Protein AF-A0A653DLM0-F1 (afdb_monomer_lite)

pLDDT: mean 88.15, std 6.92, range [52.09, 97.31]

Structure (mmCIF, N/CA/C/O backbone):
data_AF-A0A653DLM0-F1
#
_entry.id   AF-A0A653DLM0-F1
#
loop_
_atom_site.group_PDB
_atom_site.id
_atom_site.type_symbol
_atom_site.label_atom_id
_atom_site.label_alt_id
_atom_site.label_comp_id
_atom_site.label_asym_id
_atom_site.label_entity_id
_atom_site.label_seq_id
_atom_site.pdbx_PDB_ins_code
_atom_site.Cartn_x
_atom_site.Cartn_y
_atom_site.Cartn_z
_atom_site.occupancy
_atom_site.B_iso_or_equiv
_atom_site.auth_seq_id
_atom_site.auth_comp_id
_atom_site.auth_asym_id
_atom_site.auth_atom_id
_atom_site.pdbx_PDB_model_num
ATOM 1 N N . MET A 1 1 ? 21.481 -4.171 -3.998 1.00 52.09 1 MET A N 1
ATOM 2 C CA . MET A 1 1 ? 21.901 -3.812 -5.371 1.00 52.09 1 MET A CA 1
ATOM 3 C C . MET A 1 1 ? 21.647 -2.318 -5.536 1.00 52.09 1 MET A C 1
ATOM 5 O O . MET A 1 1 ? 20.533 -1.912 -5.249 1.00 52.09 1 MET A O 1
ATOM 9 N N . LYS A 1 2 ? 22.647 -1.482 -5.859 1.00 65.88 2 LYS A N 1
ATOM 10 C CA . LYS A 1 2 ? 22.431 -0.032 -6.049 1.00 65.88 2 LYS A CA 1
ATOM 11 C C . LYS A 1 2 ? 22.203 0.244 -7.536 1.00 65.88 2 LYS A C 1
ATOM 13 O O . LYS A 1 2 ? 23.123 0.070 -8.333 1.00 65.88 2 LYS A O 1
ATOM 18 N N . MET A 1 3 ? 20.981 0.620 -7.891 1.00 78.31 3 MET A N 1
ATOM 19 C CA . MET A 1 3 ? 20.552 0.890 -9.262 1.00 78.31 3 MET A CA 1
ATOM 20 C C . MET A 1 3 ? 20.427 2.402 -9.442 1.00 78.31 3 MET A C 1
ATOM 22 O O . MET A 1 3 ? 19.689 3.036 -8.698 1.00 78.31 3 MET A O 1
ATOM 26 N N . ASN A 1 4 ? 21.188 3.001 -10.355 1.00 80.75 4 ASN A N 1
ATOM 27 C CA . ASN A 1 4 ? 21.127 4.440 -10.617 1.00 80.75 4 ASN A CA 1
ATOM 28 C C . ASN A 1 4 ? 21.624 4.769 -12.033 1.00 80.75 4 ASN A C 1
ATOM 30 O O . ASN A 1 4 ? 22.002 3.883 -12.799 1.00 80.75 4 ASN A O 1
ATOM 34 N N . ARG A 1 5 ? 21.647 6.062 -12.383 1.00 79.12 5 ARG A N 1
ATOM 35 C CA . ARG A 1 5 ? 22.106 6.535 -13.701 1.00 79.12 5 ARG A CA 1
ATOM 36 C C . ARG A 1 5 ? 23.559 6.160 -14.023 1.00 79.12 5 ARG A C 1
ATOM 38 O O . ARG A 1 5 ? 23.897 6.076 -15.196 1.00 79.12 5 ARG A O 1
ATOM 45 N N . SER A 1 6 ? 24.394 5.926 -13.011 1.00 84.69 6 SER A N 1
ATOM 46 C CA . SER A 1 6 ?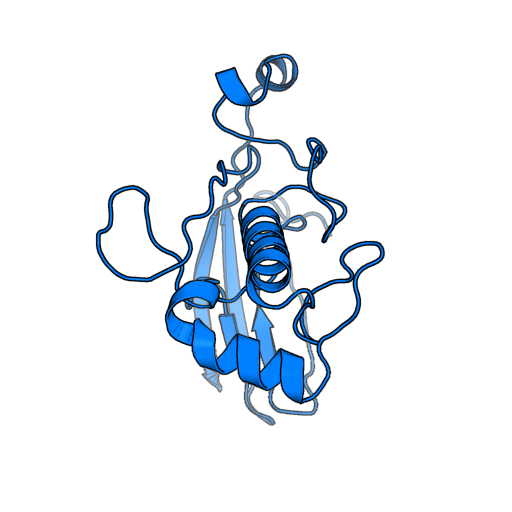 25.804 5.559 -13.176 1.00 84.69 6 SER A CA 1
ATOM 47 C C . SER A 1 6 ? 26.014 4.048 -13.294 1.00 84.69 6 SER A C 1
ATOM 49 O O . SER A 1 6 ? 26.882 3.615 -14.043 1.00 84.69 6 SER A O 1
ATOM 51 N N . THR A 1 7 ? 25.247 3.237 -12.559 1.00 86.56 7 THR A N 1
ATOM 52 C CA . THR A 1 7 ? 25.379 1.768 -12.553 1.00 86.56 7 THR A CA 1
ATOM 53 C C . THR A 1 7 ? 24.486 1.070 -13.579 1.00 86.56 7 THR A C 1
ATOM 55 O O . THR A 1 7 ? 24.723 -0.095 -13.894 1.00 86.56 7 THR A O 1
ATOM 58 N N . GLY A 1 8 ? 23.496 1.776 -14.131 1.00 84.12 8 GLY A N 1
ATOM 59 C CA . GLY A 1 8 ? 22.540 1.235 -15.092 1.00 84.12 8 GLY A CA 1
ATOM 60 C C . GLY A 1 8 ? 21.417 0.415 -14.439 1.00 84.12 8 GLY A C 1
ATOM 61 O O . GLY A 1 8 ? 21.306 0.361 -13.209 1.00 84.12 8 GLY A O 1
ATOM 62 N N . PRO A 1 9 ? 20.543 -0.205 -15.255 1.00 84.81 9 PRO A N 1
ATOM 63 C CA . PRO A 1 9 ? 19.430 -0.998 -14.756 1.00 84.81 9 PRO A CA 1
ATOM 64 C C . PRO A 1 9 ? 19.925 -2.295 -14.108 1.00 84.81 9 PRO A C 1
ATOM 66 O O . PRO A 1 9 ? 20.735 -3.044 -14.657 1.00 84.81 9 PRO A O 1
ATOM 69 N N . GLY A 1 10 ? 19.392 -2.568 -12.928 1.00 86.81 10 GLY A N 1
ATOM 70 C CA . GLY A 1 10 ? 19.515 -3.829 -12.225 1.00 86.81 10 GLY A CA 1
ATOM 71 C C . GLY A 1 10 ? 18.647 -4.890 -12.885 1.00 86.81 10 GLY A C 1
ATOM 72 O O . GLY A 1 10 ? 17.746 -4.592 -13.667 1.00 86.81 10 GLY A O 1
ATOM 73 N N . LYS A 1 11 ? 18.947 -6.151 -12.587 1.00 88.75 11 LYS A N 1
ATOM 74 C CA . LYS A 1 11 ? 18.238 -7.304 -13.139 1.00 88.75 11 LYS A CA 1
ATOM 75 C C . LYS A 1 11 ? 17.836 -8.219 -11.997 1.00 88.75 11 LYS A C 1
ATOM 77 O O . LYS A 1 11 ? 18.678 -8.572 -11.172 1.00 88.75 11 LYS A O 1
ATOM 82 N N . LEU A 1 12 ? 16.567 -8.604 -11.983 1.00 88.12 12 LEU A N 1
ATOM 83 C CA . LEU A 1 12 ? 16.004 -9.593 -11.076 1.00 88.12 12 LEU A CA 1
ATOM 84 C C . LEU A 1 12 ? 15.411 -10.718 -11.924 1.00 88.12 12 LEU A C 1
ATOM 86 O O . LEU A 1 12 ? 14.677 -10.450 -12.870 1.00 88.12 12 LEU A O 1
ATOM 90 N N . TRP A 1 13 ? 15.743 -11.962 -11.587 1.00 89.62 13 TRP A N 1
ATOM 91 C CA . TRP A 1 13 ? 15.217 -13.148 -12.256 1.00 89.62 13 TRP A CA 1
ATOM 92 C C . TRP A 1 13 ? 14.348 -13.914 -11.270 1.00 89.62 13 TRP A C 1
ATOM 94 O O . TRP A 1 13 ? 14.818 -14.291 -10.197 1.00 89.62 13 TRP A O 1
ATOM 104 N N . ILE A 1 14 ? 13.091 -14.140 -11.638 1.00 88.88 14 ILE A N 1
ATOM 105 C CA . ILE A 1 14 ? 12.129 -14.903 -10.845 1.00 88.88 14 ILE A CA 1
ATOM 106 C C . ILE A 1 14 ? 11.686 -16.083 -11.699 1.00 88.88 14 ILE A C 1
ATOM 108 O O . ILE A 1 14 ? 11.315 -15.908 -12.857 1.00 88.88 14 ILE A O 1
ATOM 112 N N . LYS A 1 15 ? 11.740 -17.289 -11.132 1.00 89.94 15 LYS A N 1
ATOM 113 C CA . LYS A 1 15 ? 11.187 -18.491 -11.753 1.00 89.94 15 LYS A CA 1
ATOM 114 C C . LYS A 1 15 ? 9.908 -18.868 -11.016 1.00 89.94 15 LYS A C 1
ATOM 116 O O . LYS A 1 15 ? 9.971 -19.230 -9.844 1.00 89.94 15 LYS A O 1
ATOM 121 N N . ALA A 1 16 ? 8.778 -18.772 -11.705 1.00 87.69 16 ALA A N 1
ATOM 122 C CA . ALA A 1 16 ? 7.494 -19.248 -11.211 1.00 87.69 16 ALA A CA 1
ATOM 123 C C . ALA A 1 16 ? 7.321 -20.746 -11.521 1.00 87.69 16 ALA A C 1
ATOM 125 O O . ALA A 1 16 ? 7.840 -21.241 -12.524 1.00 87.69 16 ALA A O 1
ATOM 126 N N . PHE A 1 17 ? 6.614 -21.463 -10.647 1.00 90.31 17 PHE A N 1
ATOM 127 C CA . PHE A 1 17 ? 6.279 -22.888 -10.809 1.00 90.31 17 PHE A CA 1
ATOM 128 C C . PHE A 1 17 ? 4.771 -23.126 -10.981 1.00 90.31 17 PHE A C 1
ATOM 130 O O . PHE A 1 17 ? 4.342 -24.264 -11.144 1.00 90.31 17 PHE A O 1
ATOM 137 N N . GLU A 1 18 ? 3.993 -22.050 -10.972 1.00 93.81 18 GLU A N 1
ATOM 138 C CA . GLU A 1 18 ? 2.548 -21.988 -11.162 1.00 93.81 18 GLU A CA 1
ATOM 139 C C . GLU A 1 18 ? 2.193 -20.617 -11.753 1.00 93.81 18 GLU A C 1
ATOM 141 O O . GLU A 1 18 ? 3.087 -19.786 -11.961 1.00 93.81 18 GLU A O 1
ATOM 146 N N . ASP A 1 19 ? 0.911 -20.381 -12.016 1.00 93.44 19 ASP A N 1
ATOM 147 C CA . ASP A 1 19 ? 0.425 -19.060 -12.409 1.00 93.44 19 ASP A CA 1
ATOM 148 C C . ASP A 1 19 ? 0.634 -18.079 -11.249 1.00 93.44 19 ASP A C 1
ATOM 150 O O . ASP A 1 19 ? 0.188 -18.318 -10.125 1.00 93.44 19 ASP A O 1
ATOM 154 N N . VAL A 1 20 ? 1.314 -16.961 -11.506 1.00 91.81 20 VAL A N 1
ATOM 155 C CA . VAL A 1 20 ? 1.621 -15.963 -10.476 1.00 91.81 20 VAL A CA 1
ATOM 156 C C . VAL A 1 20 ? 1.146 -14.580 -10.880 1.00 91.81 20 VAL A C 1
ATOM 158 O O . VAL A 1 20 ? 1.274 -14.160 -12.029 1.00 91.81 20 VAL A O 1
ATOM 161 N N . ARG A 1 21 ? 0.660 -13.831 -9.891 1.00 90.56 21 ARG A N 1
ATOM 162 C CA . ARG A 1 21 ? 0.432 -12.392 -10.008 1.00 90.56 21 ARG A CA 1
ATOM 163 C C . ARG A 1 21 ? 1.596 -11.649 -9.370 1.00 90.56 21 ARG A C 1
ATOM 165 O O . ARG A 1 21 ? 1.763 -11.671 -8.151 1.00 90.56 21 ARG A O 1
ATOM 172 N N . LEU A 1 22 ? 2.399 -10.997 -10.198 1.00 89.44 22 LEU A N 1
ATOM 173 C CA . LEU A 1 22 ? 3.483 -10.128 -9.765 1.00 89.44 22 LEU A CA 1
ATOM 174 C C . LEU A 1 22 ? 2.926 -8.735 -9.465 1.00 89.44 22 LEU A C 1
ATOM 176 O O . LEU A 1 22 ? 2.196 -8.182 -10.281 1.00 89.44 22 LEU A O 1
ATOM 180 N N . PHE A 1 23 ? 3.322 -8.157 -8.335 1.00 91.50 23 PHE A N 1
ATOM 181 C CA . PHE A 1 23 ? 3.104 -6.749 -8.008 1.00 91.50 23 PHE A CA 1
ATOM 182 C C . PHE A 1 23 ? 4.454 -6.062 -7.829 1.00 91.50 23 PHE A C 1
ATOM 184 O O . PHE A 1 23 ? 5.399 -6.676 -7.328 1.00 91.50 23 PHE A O 1
ATOM 191 N N . PHE A 1 24 ? 4.546 -4.792 -8.208 1.00 89.81 24 PHE A N 1
ATOM 192 C CA . PHE A 1 24 ? 5.715 -3.964 -7.933 1.00 89.81 24 PHE A CA 1
ATOM 193 C C . PHE A 1 24 ? 5.281 -2.602 -7.400 1.00 89.81 24 PHE A C 1
ATOM 195 O O . PHE A 1 24 ? 4.374 -1.976 -7.933 1.00 89.81 24 PHE A O 1
ATOM 202 N N . HIS A 1 25 ? 5.917 -2.174 -6.316 1.00 90.81 25 HIS A N 1
ATOM 203 C CA . HIS A 1 25 ? 5.532 -0.997 -5.540 1.00 90.81 25 HIS A CA 1
ATOM 204 C C . HIS A 1 25 ? 6.720 -0.517 -4.687 1.00 90.81 25 HIS A C 1
ATOM 206 O O . HIS A 1 25 ? 7.783 -1.154 -4.681 1.00 90.81 25 HIS A O 1
ATOM 212 N N . ALA A 1 26 ? 6.546 0.595 -3.965 1.00 89.88 26 ALA A N 1
ATOM 213 C CA . ALA A 1 26 ? 7.545 1.112 -3.030 1.00 89.88 26 ALA A CA 1
ATOM 214 C C . ALA A 1 26 ? 7.795 0.144 -1.854 1.00 89.88 26 ALA A C 1
ATOM 216 O O . ALA A 1 26 ? 6.904 -0.633 -1.506 1.00 89.88 26 ALA A O 1
ATOM 217 N N . PRO A 1 27 ? 8.979 0.160 -1.215 1.00 90.62 27 PRO A N 1
ATOM 218 C CA . PRO A 1 27 ? 9.292 -0.731 -0.088 1.00 90.62 27 PRO A CA 1
ATOM 219 C C . PRO A 1 27 ? 8.305 -0.675 1.092 1.00 90.62 27 PRO A C 1
ATOM 221 O O . PRO A 1 27 ? 8.123 -1.667 1.794 1.00 90.62 27 PRO A O 1
ATOM 224 N N . GLU A 1 28 ? 7.706 0.486 1.328 1.00 92.19 28 GLU A N 1
ATOM 225 C CA . GLU A 1 28 ? 6.717 0.777 2.367 1.00 92.19 28 GLU A CA 1
ATOM 226 C C . GLU A 1 28 ? 5.268 0.516 1.930 1.00 92.19 28 GLU A C 1
ATOM 228 O O . GLU A 1 28 ? 4.362 0.504 2.768 1.00 92.19 28 GLU A O 1
ATOM 233 N N . ASP A 1 29 ? 5.037 0.320 0.633 1.00 92.62 29 ASP A N 1
ATOM 234 C CA . ASP A 1 29 ? 3.725 -0.005 0.092 1.00 92.62 29 ASP A CA 1
ATOM 235 C C . ASP A 1 29 ? 3.392 -1.488 0.242 1.00 92.62 29 ASP A C 1
ATOM 237 O O . ASP A 1 29 ? 4.258 -2.348 0.423 1.00 92.62 29 ASP A O 1
ATOM 241 N N . VAL A 1 30 ? 2.100 -1.784 0.135 1.00 92.56 30 VAL A N 1
ATOM 242 C CA . VAL A 1 30 ? 1.571 -3.145 0.095 1.00 92.56 30 VAL A CA 1
ATOM 243 C C . VAL A 1 30 ? 0.573 -3.293 -1.053 1.00 92.56 30 VAL A C 1
ATOM 245 O O . VAL A 1 30 ? -0.160 -2.347 -1.352 1.00 92.56 30 VAL A O 1
ATOM 248 N N . PRO A 1 31 ? 0.477 -4.474 -1.686 1.00 91.62 31 PRO A N 1
ATOM 249 C CA . PRO A 1 31 ? -0.618 -4.764 -2.600 1.00 91.62 31 PRO A CA 1
ATOM 250 C C . PRO A 1 31 ? -1.956 -4.668 -1.863 1.00 91.62 31 PRO A C 1
ATOM 252 O O . PRO A 1 31 ? -2.123 -5.219 -0.773 1.00 91.62 31 PRO A O 1
ATOM 255 N N . PHE A 1 32 ? -2.919 -3.978 -2.462 1.00 89.44 32 PHE A N 1
ATOM 256 C CA . PHE A 1 32 ? -4.233 -3.734 -1.880 1.00 89.44 32 PHE A CA 1
ATOM 257 C C . PHE A 1 32 ? -5.312 -3.749 -2.970 1.00 89.44 32 PHE A C 1
ATOM 259 O O . PHE A 1 32 ? -5.022 -3.842 -4.163 1.00 89.44 32 PHE A O 1
ATOM 266 N N . ILE A 1 33 ? -6.585 -3.692 -2.570 1.00 81.12 33 ILE A N 1
ATOM 267 C CA . ILE A 1 33 ? -7.729 -3.872 -3.482 1.00 81.12 33 ILE A CA 1
ATOM 268 C C . ILE A 1 33 ? -7.778 -2.843 -4.628 1.00 81.12 33 ILE A C 1
ATOM 270 O O . ILE A 1 33 ? -8.283 -3.160 -5.705 1.00 81.12 33 ILE A O 1
ATOM 274 N N . ASN A 1 34 ? -7.167 -1.670 -4.443 1.00 83.12 34 ASN A N 1
ATOM 275 C CA . ASN A 1 34 ? -7.095 -0.605 -5.445 1.00 83.12 34 ASN A CA 1
ATOM 276 C C . ASN A 1 34 ? -5.684 -0.418 -6.028 1.00 83.12 34 ASN A C 1
ATOM 278 O O . ASN A 1 34 ? -5.387 0.658 -6.543 1.00 83.12 34 ASN A O 1
ATOM 282 N N . THR A 1 35 ? -4.806 -1.426 -5.957 1.00 86.50 35 THR A N 1
ATOM 283 C CA . THR A 1 35 ? -3.507 -1.354 -6.643 1.00 86.50 35 THR A CA 1
ATOM 284 C C . THR A 1 35 ? -3.703 -1.105 -8.138 1.00 86.50 35 THR A C 1
ATOM 286 O O . THR A 1 35 ? -4.533 -1.759 -8.780 1.00 86.50 35 THR A O 1
ATOM 289 N N . ASP A 1 36 ? -2.912 -0.175 -8.674 1.00 85.50 36 ASP A N 1
ATOM 290 C CA . ASP A 1 36 ? -2.921 0.199 -10.084 1.00 85.50 36 ASP A CA 1
ATOM 291 C C . ASP A 1 36 ? -2.729 -1.048 -10.976 1.00 85.50 36 ASP A C 1
ATOM 293 O O . ASP A 1 36 ? -1.789 -1.822 -10.754 1.00 85.50 36 ASP A O 1
ATOM 297 N N . PRO A 1 37 ? -3.610 -1.294 -11.965 1.00 85.31 37 PRO A N 1
ATOM 298 C CA . PRO A 1 37 ? -3.434 -2.368 -12.935 1.00 85.31 37 PRO A CA 1
ATOM 299 C C . PRO A 1 37 ? -2.083 -2.348 -13.656 1.00 85.31 37 PRO A C 1
ATOM 301 O O . PRO A 1 37 ? -1.587 -3.420 -13.997 1.00 85.31 37 PRO A O 1
ATOM 304 N N . ASP A 1 38 ? -1.477 -1.176 -13.843 1.00 85.44 38 ASP A N 1
ATOM 305 C CA . ASP A 1 38 ? -0.169 -1.046 -14.483 1.00 85.44 38 ASP A CA 1
ATOM 306 C C . ASP A 1 38 ? 0.967 -1.510 -13.562 1.00 85.44 38 ASP A C 1
ATOM 308 O O . ASP A 1 38 ? 2.037 -1.869 -14.046 1.00 85.44 38 ASP A O 1
ATOM 312 N N . GLN A 1 39 ? 0.728 -1.578 -12.247 1.00 87.19 39 GLN A N 1
ATOM 313 C CA . GLN A 1 39 ? 1.667 -2.062 -11.227 1.00 87.19 39 GLN A CA 1
ATOM 314 C C . GLN A 1 39 ? 1.536 -3.562 -10.920 1.00 87.19 39 GLN A C 1
ATOM 316 O O . GLN A 1 39 ? 2.080 -4.064 -9.927 1.00 87.19 39 GLN A O 1
ATOM 321 N N . ARG A 1 40 ? 0.821 -4.306 -11.771 1.00 88.88 40 ARG A N 1
ATOM 322 C CA . ARG A 1 40 ? 0.675 -5.761 -11.658 1.00 88.88 40 ARG A CA 1
ATOM 323 C C . ARG A 1 40 ? 0.829 -6.468 -13.001 1.00 88.88 40 ARG A C 1
ATOM 325 O O . ARG A 1 40 ? 0.476 -5.934 -14.046 1.00 88.88 40 ARG A O 1
ATOM 332 N N . ALA A 1 41 ? 1.309 -7.705 -12.968 1.00 87.06 41 ALA A N 1
ATOM 333 C CA . ALA A 1 41 ? 1.387 -8.577 -14.135 1.00 87.06 41 ALA A CA 1
ATOM 334 C C . ALA A 1 41 ? 0.956 -10.003 -13.775 1.00 87.06 41 ALA A C 1
ATOM 336 O O . ALA A 1 41 ? 1.452 -10.572 -12.805 1.00 87.06 41 ALA A O 1
ATOM 337 N N . ASP A 1 42 ? 0.064 -10.580 -14.580 1.00 88.69 42 ASP A N 1
ATOM 338 C CA . ASP A 1 42 ? -0.346 -11.982 -14.470 1.00 88.69 42 ASP A CA 1
ATOM 339 C C . ASP A 1 42 ? 0.519 -12.832 -15.415 1.00 88.69 42 ASP A C 1
ATOM 341 O O . ASP A 1 42 ? 0.494 -12.650 -16.636 1.00 88.69 42 ASP A O 1
ATOM 345 N N . ILE A 1 43 ? 1.315 -13.735 -14.843 1.00 88.56 43 ILE A N 1
ATOM 346 C CA . ILE A 1 43 ? 2.276 -14.590 -15.546 1.00 88.56 43 ILE A CA 1
ATOM 347 C C . ILE A 1 43 ? 1.757 -16.024 -15.477 1.00 88.56 43 ILE A C 1
ATOM 349 O O . ILE A 1 43 ? 1.619 -16.569 -14.381 1.00 88.56 43 ILE A O 1
ATOM 353 N N . MET A 1 44 ? 1.476 -16.628 -16.634 1.00 89.81 44 MET A N 1
ATOM 354 C CA . MET A 1 44 ? 1.010 -18.014 -16.694 1.00 89.81 44 MET A CA 1
ATOM 355 C C . MET A 1 44 ? 2.193 -18.978 -16.651 1.00 89.81 44 MET A C 1
ATOM 357 O O . MET A 1 44 ? 3.312 -18.652 -17.062 1.00 89.81 44 MET A O 1
ATOM 361 N N . LEU A 1 45 ? 1.945 -20.191 -16.174 1.00 88.88 45 LEU A N 1
ATOM 362 C CA . LEU A 1 45 ? 2.942 -21.245 -16.141 1.00 88.88 45 LEU A CA 1
ATOM 363 C C . LEU A 1 45 ? 3.471 -21.546 -17.551 1.00 88.88 45 LEU A C 1
ATOM 365 O O . LEU A 1 45 ? 2.720 -21.890 -18.460 1.00 88.88 45 LEU A O 1
ATOM 369 N N . GLY A 1 46 ? 4.794 -21.486 -17.699 1.00 85.56 46 GLY A N 1
ATOM 370 C CA . GLY A 1 46 ? 5.483 -21.758 -18.962 1.00 85.56 46 GLY A CA 1
ATOM 371 C C . GLY A 1 46 ? 5.741 -20.519 -19.820 1.00 85.56 46 GLY A C 1
ATOM 372 O O . GLY A 1 46 ? 6.560 -20.614 -20.733 1.00 85.56 46 GLY A O 1
ATOM 373 N N . ASP A 1 47 ? 5.135 -19.373 -19.494 1.00 87.56 47 ASP A N 1
ATOM 374 C CA . ASP A 1 47 ? 5.425 -18.104 -20.161 1.00 87.56 47 ASP A CA 1
ATOM 375 C C . ASP A 1 47 ? 6.820 -17.590 -19.770 1.00 87.56 47 ASP A C 1
ATOM 377 O O . ASP A 1 47 ? 7.251 -17.672 -18.612 1.00 87.56 47 ASP A O 1
ATOM 381 N N . PHE A 1 48 ? 7.505 -16.965 -20.727 1.00 85.56 48 PHE A N 1
ATOM 382 C CA . PHE A 1 48 ? 8.656 -16.116 -20.446 1.00 85.56 48 PHE A CA 1
ATOM 383 C C . PHE A 1 48 ? 8.221 -14.654 -20.433 1.00 85.56 48 PHE A C 1
ATOM 385 O O . PHE A 1 48 ? 7.727 -14.114 -21.423 1.00 85.56 48 PHE A O 1
ATOM 392 N N . PHE A 1 49 ? 8.450 -13.988 -19.301 1.00 87.56 49 PHE A N 1
ATOM 393 C CA . PHE A 1 49 ? 8.067 -12.596 -19.105 1.00 87.56 49 PHE A CA 1
ATOM 394 C C . PHE A 1 49 ? 9.288 -11.727 -18.810 1.00 87.56 49 PHE A C 1
ATOM 396 O O . PHE A 1 49 ? 10.093 -12.043 -17.932 1.00 87.56 49 PHE A O 1
ATOM 403 N N . ASN A 1 50 ? 9.431 -10.619 -19.534 1.00 90.19 50 ASN A N 1
ATOM 404 C CA . ASN A 1 50 ? 10.474 -9.628 -19.288 1.00 90.19 50 ASN A CA 1
ATOM 405 C C . ASN A 1 50 ? 9.850 -8.235 -19.191 1.00 90.19 50 ASN A C 1
ATOM 407 O O . ASN A 1 50 ? 9.249 -7.753 -20.152 1.00 90.19 50 ASN A O 1
ATOM 411 N N . ILE A 1 51 ? 10.017 -7.600 -18.031 1.00 89.56 51 ILE A N 1
ATOM 412 C CA . ILE A 1 51 ? 9.508 -6.264 -17.732 1.00 89.56 51 ILE A CA 1
ATOM 413 C C . ILE A 1 51 ? 10.670 -5.317 -17.432 1.00 89.56 51 ILE A C 1
ATOM 415 O O . ILE A 1 51 ? 11.539 -5.611 -16.611 1.00 89.56 51 ILE A O 1
ATOM 419 N N . SER A 1 52 ? 10.685 -4.163 -18.099 1.00 90.56 52 SER A N 1
ATOM 420 C CA . SER A 1 52 ? 11.606 -3.069 -17.786 1.00 90.56 52 SER A CA 1
ATOM 421 C C . SER A 1 52 ? 10.850 -1.947 -17.096 1.00 90.56 52 SER A C 1
ATOM 423 O O . SER A 1 52 ? 9.918 -1.383 -17.668 1.00 90.56 52 SER A O 1
ATOM 425 N N . ILE A 1 53 ? 11.273 -1.607 -15.881 1.00 89.62 53 ILE A N 1
ATOM 426 C CA . ILE A 1 53 ? 10.618 -0.604 -15.038 1.00 89.62 53 ILE A CA 1
ATOM 427 C C . ILE A 1 53 ? 11.567 0.578 -14.841 1.00 89.62 53 ILE A C 1
ATOM 429 O O . ILE A 1 53 ? 12.735 0.404 -14.484 1.00 89.62 53 ILE A O 1
ATOM 433 N N . LYS A 1 54 ? 11.061 1.791 -15.059 1.00 88.94 54 LYS A N 1
ATOM 434 C CA . LYS A 1 54 ? 11.732 3.043 -14.713 1.00 88.94 54 LYS A CA 1
ATOM 435 C C . LYS A 1 54 ? 11.139 3.567 -13.411 1.00 88.94 54 LYS A C 1
ATOM 437 O O . LYS A 1 54 ? 9.949 3.852 -13.358 1.00 88.94 54 LYS A O 1
ATOM 442 N N . VAL A 1 55 ? 11.993 3.727 -12.405 1.00 89.25 55 VAL A N 1
ATOM 443 C CA . VAL A 1 55 ? 11.626 4.298 -11.105 1.00 89.25 55 VAL A CA 1
ATOM 444 C C . VAL A 1 55 ? 12.112 5.742 -11.042 1.00 89.25 55 VAL A C 1
ATOM 446 O O . VAL A 1 55 ? 13.276 6.014 -11.353 1.00 89.25 55 VAL A O 1
ATOM 449 N N . ILE A 1 56 ? 11.227 6.666 -10.679 1.00 87.62 56 ILE A N 1
ATOM 450 C CA . ILE A 1 56 ? 11.552 8.075 -10.443 1.00 87.62 56 ILE A CA 1
ATOM 451 C C . ILE A 1 56 ? 11.344 8.345 -8.957 1.00 87.62 56 ILE A C 1
ATOM 453 O O . ILE A 1 56 ? 10.215 8.396 -8.489 1.00 87.62 56 ILE A O 1
ATOM 457 N N . GLU A 1 57 ? 12.437 8.492 -8.213 1.00 84.44 57 GLU A N 1
ATOM 458 C CA . GLU A 1 57 ? 12.383 8.827 -6.790 1.00 84.44 57 GLU A CA 1
ATOM 459 C C . GLU A 1 57 ? 12.249 10.342 -6.613 1.00 84.44 57 GLU A C 1
ATOM 461 O O . GLU A 1 57 ? 13.047 11.114 -7.155 1.00 84.44 57 GLU A O 1
ATOM 466 N N . ILE A 1 58 ? 11.254 10.761 -5.834 1.00 77.06 58 ILE A N 1
ATOM 467 C CA . ILE A 1 58 ? 11.079 12.148 -5.412 1.00 77.06 58 ILE A CA 1
ATOM 468 C C . ILE A 1 58 ? 11.684 12.276 -4.015 1.00 77.06 58 ILE A C 1
ATOM 470 O O . ILE A 1 58 ? 11.229 11.637 -3.067 1.00 77.06 58 ILE A O 1
ATOM 474 N N . SER A 1 59 ? 12.732 13.091 -3.888 1.00 72.94 59 SER A N 1
ATOM 475 C CA . SER A 1 59 ? 13.332 13.419 -2.595 1.00 72.94 59 SER A CA 1
ATOM 476 C C . SER A 1 59 ? 12.932 14.827 -2.198 1.00 72.94 59 SER A C 1
ATOM 478 O O . SER A 1 59 ? 13.162 15.774 -2.946 1.00 72.94 59 SER A O 1
ATOM 480 N N . ASN A 1 60 ? 12.392 14.961 -0.994 1.00 76.00 60 ASN A N 1
ATOM 481 C CA . ASN A 1 60 ? 12.143 16.257 -0.380 1.00 76.00 60 ASN A CA 1
ATOM 482 C C . ASN A 1 60 ? 13.384 16.757 0.379 1.00 76.00 60 ASN A C 1
ATOM 484 O O . ASN A 1 60 ? 14.257 15.962 0.735 1.00 76.00 60 ASN A O 1
ATOM 488 N N . GLU A 1 61 ? 13.453 18.066 0.636 1.00 80.38 61 GLU A N 1
ATOM 489 C CA . GLU A 1 61 ? 14.493 18.665 1.483 1.00 80.38 61 GLU A CA 1
ATOM 490 C C . GLU A 1 61 ? 14.396 18.148 2.924 1.00 80.38 61 GLU A C 1
ATOM 492 O O . GLU A 1 61 ? 13.308 17.916 3.450 1.00 80.38 61 GLU A O 1
ATOM 497 N N . ASP A 1 62 ? 15.530 17.984 3.603 1.00 80.69 62 ASP A N 1
ATOM 498 C CA . ASP A 1 62 ? 15.540 17.427 4.961 1.00 80.69 62 ASP A CA 1
ATOM 499 C C . ASP A 1 62 ? 14.755 18.282 5.969 1.00 80.69 62 ASP A C 1
ATOM 501 O O . ASP A 1 62 ? 14.212 17.754 6.941 1.00 80.69 62 ASP A O 1
ATOM 505 N N . GLU A 1 63 ? 14.639 19.586 5.721 1.00 81.38 63 GLU A N 1
ATOM 506 C CA . GLU A 1 63 ? 13.977 20.546 6.606 1.00 81.38 63 GLU A CA 1
ATOM 507 C C . GLU A 1 63 ? 12.485 20.251 6.793 1.00 81.38 63 GLU A C 1
ATOM 509 O O . GLU A 1 63 ? 11.950 20.452 7.889 1.00 81.38 63 GLU A O 1
ATOM 514 N N . ILE A 1 64 ? 11.816 19.688 5.776 1.00 83.44 64 ILE A N 1
ATOM 515 C CA . ILE A 1 64 ? 10.387 19.372 5.877 1.00 83.44 64 ILE A CA 1
ATOM 516 C C . ILE A 1 64 ? 10.117 18.286 6.926 1.00 83.44 64 ILE A C 1
ATOM 518 O O . ILE A 1 64 ? 9.035 18.259 7.509 1.00 83.44 64 ILE A O 1
ATOM 522 N N . LYS A 1 65 ? 11.105 17.437 7.250 1.00 83.75 65 LYS A N 1
ATOM 523 C CA . LYS A 1 65 ? 10.979 16.379 8.271 1.00 83.75 65 LYS A CA 1
ATOM 524 C C . LYS A 1 65 ? 10.656 16.931 9.660 1.00 83.75 65 LYS A C 1
ATOM 526 O O . LYS A 1 65 ? 10.056 16.223 10.461 1.00 83.75 65 LYS A O 1
ATOM 531 N N . ASN A 1 66 ? 11.011 18.189 9.925 1.00 84.56 66 ASN A N 1
ATOM 532 C CA . ASN A 1 66 ? 10.760 18.856 11.204 1.00 84.56 66 ASN A CA 1
ATOM 533 C C . ASN A 1 66 ? 9.360 19.485 11.298 1.00 84.56 66 ASN A C 1
ATOM 535 O O . ASN A 1 66 ? 8.953 19.932 12.369 1.00 84.56 66 ASN A O 1
ATOM 539 N N . LEU A 1 67 ? 8.621 19.555 10.188 1.00 87.75 67 LEU A N 1
ATOM 540 C CA . LEU A 1 67 ? 7.245 20.038 10.175 1.00 87.75 67 LEU A CA 1
ATOM 541 C C . LEU A 1 67 ? 6.288 18.902 10.546 1.00 87.75 67 LEU A C 1
ATOM 543 O O . LEU A 1 67 ? 6.477 17.757 10.134 1.00 87.75 67 LEU A O 1
ATOM 547 N N . ASN A 1 68 ? 5.215 19.220 11.267 1.00 89.25 68 ASN A N 1
ATOM 548 C CA . ASN A 1 68 ? 4.150 18.253 11.543 1.00 89.25 68 ASN A CA 1
ATOM 549 C C . ASN A 1 68 ? 3.494 17.776 10.236 1.00 89.25 68 ASN A C 1
ATOM 551 O O . ASN A 1 68 ? 3.312 18.575 9.311 1.00 89.25 68 ASN A O 1
ATOM 555 N N . ALA A 1 69 ? 3.079 16.506 10.192 1.00 89.88 69 ALA A N 1
ATOM 556 C CA . ALA A 1 69 ? 2.438 15.895 9.024 1.00 89.88 69 ALA A CA 1
ATOM 557 C C . ALA A 1 69 ? 1.244 16.710 8.491 1.00 89.88 69 ALA A C 1
ATOM 559 O O . ALA A 1 69 ? 1.111 16.889 7.284 1.00 89.88 69 ALA A O 1
ATOM 560 N N . GLU A 1 70 ? 0.430 17.293 9.378 1.00 88.38 70 GLU A N 1
ATOM 561 C CA . GLU A 1 70 ? -0.711 18.147 9.004 1.00 88.38 70 GLU A CA 1
ATOM 562 C C . GLU A 1 70 ? -0.303 19.374 8.180 1.00 88.38 70 GLU A C 1
ATOM 564 O O . GLU A 1 70 ? -0.988 19.736 7.229 1.00 88.38 70 GLU A O 1
ATOM 569 N N . LYS A 1 71 ? 0.829 20.008 8.519 1.00 90.12 71 LYS A N 1
ATOM 570 C CA . LYS A 1 71 ? 1.334 21.181 7.789 1.00 90.12 71 LYS A CA 1
ATOM 571 C C . LYS A 1 71 ? 1.978 20.795 6.461 1.00 90.12 71 LYS A C 1
ATOM 573 O O . LYS A 1 71 ? 1.942 21.589 5.528 1.00 90.12 71 LYS A O 1
ATOM 578 N N . ARG A 1 72 ? 2.580 19.604 6.387 1.00 91.50 72 ARG A N 1
ATOM 579 C CA . ARG A 1 72 ? 3.184 19.069 5.159 1.00 91.50 72 ARG A CA 1
ATOM 580 C C . ARG A 1 72 ? 2.160 18.545 4.163 1.00 91.50 72 ARG A C 1
ATOM 582 O O . ARG A 1 72 ? 2.437 18.539 2.971 1.00 91.50 72 ARG A O 1
ATOM 589 N N . GLY A 1 73 ? 1.023 18.054 4.650 1.00 90.62 73 GLY A N 1
ATOM 590 C CA . GLY A 1 73 ? 0.041 17.360 3.821 1.00 90.62 73 GLY A CA 1
ATOM 591 C C . GLY A 1 73 ? 0.478 15.959 3.374 1.00 90.62 73 GLY A C 1
ATOM 592 O O . GLY A 1 73 ? -0.172 15.387 2.509 1.00 90.62 73 GLY A O 1
ATOM 593 N N . CYS A 1 74 ? 1.546 15.397 3.952 1.00 91.94 74 CYS A N 1
ATOM 594 C CA . CYS A 1 74 ? 2.020 14.035 3.696 1.00 91.94 74 CYS A CA 1
ATOM 595 C C . CYS A 1 74 ? 2.585 13.413 4.980 1.00 91.94 74 CYS A C 1
ATOM 597 O O . CYS A 1 74 ? 2.948 14.132 5.919 1.00 91.94 74 CYS A O 1
ATOM 599 N N . LYS A 1 75 ? 2.702 12.082 5.010 1.00 93.69 75 LYS A N 1
ATOM 600 C CA . LYS A 1 75 ? 3.324 11.333 6.115 1.00 93.69 75 LYS A CA 1
ATOM 601 C C . LYS A 1 75 ? 4.550 10.549 5.648 1.00 93.69 75 LYS A C 1
ATOM 603 O O . LYS A 1 75 ? 4.546 9.947 4.579 1.00 93.69 75 LYS A O 1
ATOM 608 N N . PHE A 1 76 ? 5.602 10.536 6.458 1.00 93.06 76 PHE A N 1
ATOM 609 C CA . PHE A 1 76 ? 6.776 9.691 6.247 1.00 93.06 76 PHE A CA 1
ATOM 610 C C . PHE A 1 76 ? 6.528 8.256 6.729 1.00 93.06 76 PHE A C 1
ATOM 612 O O . PHE A 1 76 ? 5.724 8.056 7.642 1.00 93.06 76 PHE A O 1
ATOM 619 N N . PRO A 1 77 ? 7.288 7.256 6.239 1.00 94.12 77 PRO A N 1
ATOM 620 C CA . PRO A 1 77 ? 7.088 5.856 6.617 1.00 94.12 77 PRO A CA 1
ATOM 621 C C . PRO A 1 77 ? 7.192 5.539 8.112 1.00 94.12 77 PRO A C 1
ATOM 623 O O . PRO A 1 77 ? 6.680 4.517 8.562 1.00 94.12 77 PRO A O 1
ATOM 626 N N . TRP A 1 78 ? 7.852 6.382 8.905 1.00 94.38 78 TRP A N 1
ATOM 627 C CA . TRP A 1 78 ? 7.951 6.222 10.360 1.00 94.38 78 TRP A CA 1
ATOM 628 C C . TRP A 1 78 ? 6.821 6.914 11.143 1.00 94.38 78 TRP A C 1
ATOM 630 O O . TRP A 1 78 ? 6.681 6.670 12.340 1.00 94.38 78 TRP A O 1
ATOM 640 N N . GLU A 1 79 ? 5.985 7.734 10.499 1.00 94.38 79 GLU A N 1
ATOM 641 C CA . GLU A 1 79 ? 4.855 8.445 11.121 1.00 94.38 79 GLU A CA 1
ATOM 642 C C . GLU A 1 79 ? 3.617 7.543 11.225 1.00 94.38 79 GLU A C 1
ATOM 644 O O . GLU A 1 79 ? 2.620 7.695 10.521 1.00 94.38 79 GLU A O 1
ATOM 649 N N . THR A 1 80 ? 3.706 6.565 12.122 1.00 94.06 80 THR A N 1
ATOM 650 C CA . THR A 1 80 ? 2.801 5.405 12.204 1.00 94.06 80 THR A CA 1
ATOM 651 C C . THR A 1 80 ? 1.746 5.513 13.301 1.00 94.06 80 THR A C 1
ATOM 653 O O . THR A 1 80 ? 1.091 4.529 13.6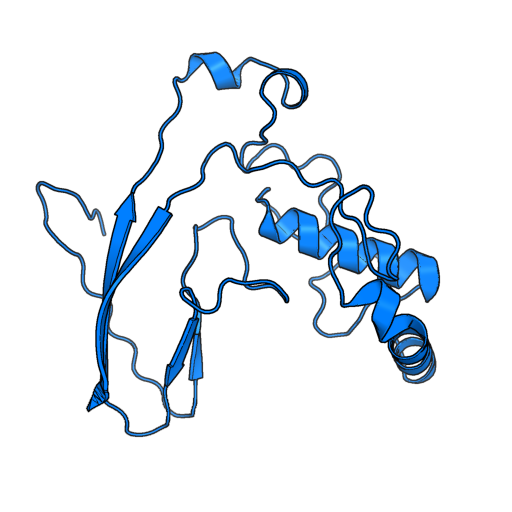37 1.00 94.06 80 THR A O 1
ATOM 656 N N . GLU A 1 81 ? 1.553 6.703 13.869 1.00 90.69 81 GLU A N 1
ATOM 657 C CA . GLU A 1 81 ? 0.512 6.929 14.870 1.00 90.69 81 GLU A CA 1
ATOM 658 C C . GLU A 1 81 ? -0.869 6.554 14.303 1.00 90.69 81 GLU A C 1
ATOM 660 O O . GLU A 1 81 ? -1.287 7.059 13.257 1.00 90.69 81 GLU A O 1
ATOM 665 N N . GLY A 1 82 ? -1.544 5.621 14.983 1.00 87.81 82 GLY A N 1
ATOM 666 C CA . GLY A 1 82 ? -2.837 5.064 14.574 1.00 87.81 82 GLY A CA 1
ATOM 667 C C . GLY A 1 82 ? -2.776 3.886 13.592 1.00 87.81 82 GLY A C 1
ATOM 668 O O . GLY A 1 82 ? -3.808 3.273 13.343 1.00 87.81 82 GLY A O 1
ATOM 669 N N . LEU A 1 83 ? -1.605 3.516 13.061 1.00 92.88 83 LEU A N 1
ATOM 670 C CA . LEU A 1 83 ? -1.460 2.386 12.137 1.00 92.88 83 LEU A CA 1
ATOM 671 C C . LEU A 1 83 ? -1.183 1.083 12.902 1.00 92.88 83 LEU A C 1
ATOM 673 O O . LEU A 1 83 ? -0.183 0.977 13.609 1.00 92.88 83 LEU A O 1
ATOM 677 N N . LEU A 1 84 ? -2.048 0.076 12.748 1.00 92.19 84 LEU A N 1
ATOM 678 C CA . LEU A 1 84 ? -1.924 -1.210 13.451 1.00 92.19 84 LEU A CA 1
ATOM 679 C C . LEU A 1 84 ? -1.625 -2.389 12.520 1.00 92.19 84 LEU A C 1
ATOM 681 O O . LEU A 1 84 ? -0.986 -3.348 12.948 1.00 92.19 84 LEU A O 1
ATOM 685 N N . VAL A 1 85 ? -2.080 -2.327 11.266 1.00 91.38 85 VAL A N 1
ATOM 686 C CA . VAL A 1 85 ? -1.934 -3.418 10.283 1.00 91.38 85 VAL A CA 1
ATOM 687 C C . VAL A 1 85 ? -0.500 -3.614 9.778 1.00 91.38 85 VAL A C 1
ATOM 689 O O . VAL A 1 85 ? -0.123 -4.727 9.414 1.00 91.38 85 VAL A O 1
ATOM 692 N N . HIS A 1 86 ? 0.312 -2.552 9.762 1.00 92.94 86 HIS A N 1
ATOM 693 C CA . HIS A 1 86 ? 1.666 -2.547 9.204 1.00 92.94 86 HIS A CA 1
ATOM 694 C C . HIS A 1 86 ? 2.614 -1.661 10.023 1.00 92.94 86 HIS A C 1
ATOM 696 O O . HIS A 1 86 ? 2.188 -0.787 10.770 1.00 92.94 86 HIS A O 1
ATOM 702 N N . LYS A 1 87 ? 3.925 -1.898 9.878 1.00 92.81 87 LYS A N 1
ATOM 703 C CA . LYS A 1 87 ? 4.984 -1.194 10.628 1.00 92.81 87 LYS A CA 1
ATOM 704 C C . LYS A 1 87 ? 5.389 0.152 10.037 1.00 92.81 87 LYS A C 1
ATOM 706 O O . LYS A 1 87 ? 6.085 0.903 10.711 1.00 92.81 87 LYS A O 1
ATOM 711 N N . HIS A 1 88 ? 5.034 0.406 8.783 1.00 94.94 88 HIS A N 1
ATOM 712 C CA . HIS A 1 88 ? 5.426 1.601 8.054 1.00 94.94 88 HIS A CA 1
ATOM 713 C C . HIS A 1 88 ? 4.209 2.240 7.413 1.00 94.94 88 HIS A C 1
ATOM 715 O O . HIS A 1 88 ? 3.334 1.539 6.901 1.00 94.94 88 HIS A O 1
ATOM 721 N N . TYR A 1 89 ? 4.167 3.566 7.464 1.00 95.38 89 TYR A N 1
ATOM 722 C CA . TYR A 1 89 ? 3.141 4.335 6.791 1.00 95.38 89 TYR A CA 1
ATOM 723 C C . TYR A 1 89 ? 3.406 4.395 5.287 1.00 95.38 89 TYR A C 1
ATOM 725 O O . TYR A 1 89 ? 4.520 4.658 4.844 1.00 95.38 89 TYR A O 1
ATOM 733 N N . SER A 1 90 ? 2.343 4.212 4.527 1.00 94.75 90 SER A N 1
ATOM 734 C CA . SER A 1 90 ? 2.218 4.571 3.124 1.00 94.75 90 SER A CA 1
ATOM 735 C C . SER A 1 90 ? 0.735 4.798 2.841 1.00 94.75 90 SER A C 1
ATOM 737 O O . SER A 1 90 ? -0.128 4.497 3.680 1.00 94.75 90 SER A O 1
ATOM 739 N N . TYR A 1 91 ? 0.409 5.332 1.666 1.00 93.56 91 TYR A N 1
ATOM 740 C CA . TYR A 1 91 ? -0.991 5.497 1.286 1.00 93.56 91 TYR A CA 1
ATOM 741 C C . TYR A 1 91 ? -1.719 4.142 1.281 1.00 93.56 91 TYR A C 1
ATOM 743 O O . TYR A 1 91 ? -2.804 4.007 1.852 1.00 93.56 91 TYR A O 1
ATOM 751 N N . SER A 1 92 ? -1.084 3.108 0.717 1.00 94.31 92 SER A N 1
ATOM 752 C CA . SER A 1 92 ? -1.651 1.760 0.629 1.00 94.31 92 SER A CA 1
ATOM 753 C C . SER A 1 92 ? -1.882 1.124 2.008 1.00 94.31 92 SER A C 1
ATOM 755 O O . SER A 1 92 ? -2.967 0.596 2.261 1.00 94.31 92 SER A O 1
ATOM 757 N N . THR A 1 93 ? -0.934 1.232 2.949 1.00 95.19 93 THR A N 1
ATOM 758 C CA . THR A 1 93 ? -1.113 0.672 4.304 1.00 95.19 93 THR A CA 1
ATOM 759 C C . THR A 1 93 ? -2.186 1.405 5.107 1.00 95.19 93 THR A C 1
ATOM 761 O O . THR A 1 93 ? -2.916 0.770 5.872 1.00 95.19 93 THR A O 1
ATOM 764 N N . CYS A 1 94 ? -2.344 2.716 4.896 1.00 95.19 94 CYS A N 1
ATOM 765 C CA . CYS A 1 94 ? -3.441 3.495 5.468 1.00 95.19 94 CYS A CA 1
ATOM 766 C C . CYS A 1 94 ? -4.810 3.031 4.949 1.00 95.19 94 CYS A C 1
ATOM 768 O O . CYS A 1 94 ? -5.743 2.849 5.733 1.00 95.19 94 CYS A O 1
ATOM 770 N N . VAL A 1 95 ? -4.935 2.775 3.643 1.00 94.81 95 VAL A N 1
ATOM 771 C CA . VAL A 1 95 ? -6.178 2.247 3.064 1.00 94.81 95 VAL A CA 1
ATOM 772 C C . VAL A 1 95 ? -6.499 0.872 3.660 1.00 94.81 95 VAL A C 1
ATOM 774 O O . VAL A 1 95 ? -7.623 0.646 4.104 1.00 94.81 95 VAL A O 1
ATOM 777 N N . VAL A 1 96 ? -5.514 -0.024 3.778 1.00 94.69 96 VAL A N 1
ATOM 778 C CA . VAL A 1 96 ? -5.704 -1.345 4.408 1.00 94.69 96 VAL A CA 1
ATOM 779 C C . VAL A 1 96 ? -6.179 -1.229 5.866 1.00 94.69 96 VAL A C 1
ATOM 781 O O . VAL A 1 96 ? -7.119 -1.923 6.258 1.00 94.69 96 VAL A O 1
ATOM 784 N N . GLN A 1 97 ? -5.595 -0.321 6.658 1.00 94.38 97 GLN A N 1
ATOM 785 C CA . GLN A 1 97 ? -6.046 -0.012 8.024 1.00 94.38 97 GLN A CA 1
ATOM 786 C C . GLN A 1 97 ? -7.512 0.441 8.042 1.00 94.38 97 GLN A C 1
ATOM 788 O O . GLN A 1 97 ? -8.310 -0.088 8.812 1.00 94.38 97 GLN A O 1
ATOM 793 N N . CYS A 1 98 ? -7.879 1.372 7.162 1.00 94.50 98 CYS A N 1
ATOM 794 C CA . CYS A 1 98 ? -9.235 1.906 7.046 1.00 94.50 98 CYS A CA 1
ATOM 795 C C . CYS A 1 98 ? -10.274 0.817 6.704 1.00 94.50 98 CYS A C 1
ATOM 797 O O . CYS A 1 98 ? -11.370 0.789 7.279 1.00 94.50 98 CYS A O 1
ATOM 799 N N . HIS A 1 99 ? -9.927 -0.128 5.821 1.00 93.94 99 HIS A N 1
ATOM 800 C CA . HIS A 1 99 ? -10.754 -1.310 5.553 1.00 93.94 99 HIS A CA 1
ATOM 801 C C . HIS A 1 99 ? -10.889 -2.200 6.796 1.00 93.94 99 HIS A C 1
ATOM 803 O O . HIS A 1 99 ? -12.001 -2.609 7.137 1.00 93.94 99 HIS A O 1
ATOM 809 N N . ALA A 1 100 ? -9.786 -2.476 7.501 1.00 93.62 100 ALA A N 1
ATOM 810 C CA . ALA A 1 100 ? -9.811 -3.268 8.730 1.00 93.62 100 ALA A CA 1
ATOM 811 C C . ALA A 1 100 ? -10.728 -2.637 9.789 1.00 93.62 100 ALA A C 1
ATOM 813 O O . ALA A 1 100 ? -11.605 -3.313 10.324 1.00 93.62 100 ALA A O 1
ATOM 814 N N . GLU A 1 101 ? -10.586 -1.334 10.036 1.00 93.56 101 GLU A N 1
ATOM 815 C CA . GLU A 1 101 ? -11.419 -0.574 10.972 1.00 93.56 101 GLU A CA 1
ATOM 816 C C . GLU A 1 101 ? -12.904 -0.635 10.608 1.00 93.56 101 GLU A C 1
ATOM 818 O O . GLU A 1 101 ? -13.750 -0.773 11.491 1.00 93.56 101 GLU A O 1
ATOM 823 N N . ASN A 1 102 ? -13.247 -0.594 9.317 1.00 93.38 102 ASN A N 1
ATOM 824 C CA . ASN A 1 102 ? -14.643 -0.676 8.889 1.00 93.38 102 ASN A CA 1
ATOM 825 C C . ASN A 1 102 ? -15.223 -2.085 8.977 1.00 93.38 102 ASN A C 1
ATOM 827 O O . ASN A 1 102 ? -16.380 -2.221 9.376 1.00 93.38 102 ASN A O 1
ATOM 831 N N . HIS A 1 103 ? -14.435 -3.126 8.697 1.00 93.94 103 HIS A N 1
ATOM 832 C CA . HIS A 1 103 ? -14.841 -4.503 8.987 1.00 93.94 103 HIS A CA 1
ATOM 833 C C . HIS A 1 103 ? -15.187 -4.664 10.474 1.00 93.94 103 HIS A C 1
ATOM 835 O O . HIS A 1 103 ? -16.244 -5.188 10.823 1.00 93.94 103 HIS A O 1
ATOM 841 N N . ILE A 1 104 ? -14.344 -4.116 11.351 1.00 93.19 104 ILE A N 1
ATOM 842 C CA . ILE A 1 104 ? -14.544 -4.144 12.803 1.00 93.19 104 ILE A CA 1
ATOM 843 C C . ILE A 1 104 ? -15.787 -3.350 13.201 1.00 93.19 104 ILE A C 1
ATOM 845 O O . ILE A 1 104 ? -16.617 -3.840 13.960 1.00 93.19 104 ILE A O 1
ATOM 849 N N . ARG A 1 105 ? -15.943 -2.133 12.679 1.00 93.38 105 ARG A N 1
ATOM 850 C CA . ARG A 1 105 ? -17.068 -1.253 13.010 1.00 93.38 105 ARG A CA 1
ATOM 851 C C . ARG A 1 105 ? -18.420 -1.855 12.619 1.00 93.38 105 ARG A C 1
ATOM 853 O O . ARG A 1 105 ? -19.393 -1.643 13.335 1.00 93.38 105 ARG A O 1
ATOM 860 N N . LEU A 1 106 ? -18.489 -2.555 11.486 1.00 94.62 106 LEU A N 1
ATOM 861 C CA . LEU A 1 106 ? -19.739 -3.093 10.938 1.00 94.62 106 LEU A CA 1
ATOM 862 C C . LEU A 1 106 ? -20.041 -4.517 11.418 1.00 94.62 106 LEU A C 1
ATOM 864 O O . LEU A 1 106 ? -21.194 -4.828 11.699 1.00 94.62 106 LEU A O 1
ATOM 868 N N . CYS A 1 107 ? -19.016 -5.364 11.523 1.00 94.94 107 CYS A N 1
ATOM 869 C CA . CYS A 1 107 ? -19.169 -6.804 11.745 1.00 94.94 107 CYS A CA 1
ATOM 870 C C . CYS A 1 107 ? -18.383 -7.337 12.954 1.00 94.94 107 CYS A C 1
ATOM 872 O O . CYS A 1 107 ? -18.436 -8.532 13.232 1.00 94.94 107 CYS A O 1
ATOM 874 N N . ASN A 1 108 ? -17.665 -6.478 13.691 1.00 94.56 108 ASN A N 1
ATOM 875 C CA . ASN A 1 108 ? -16.888 -6.824 14.891 1.00 94.56 108 ASN A CA 1
ATOM 876 C C . ASN A 1 108 ? -15.808 -7.907 14.674 1.00 94.56 108 ASN A C 1
ATOM 878 O O . ASN A 1 108 ? -15.387 -8.595 15.606 1.00 94.56 108 ASN A O 1
ATOM 882 N N . CYS A 1 109 ? -15.358 -8.071 13.431 1.00 94.06 109 CYS A N 1
ATOM 883 C CA . CYS A 1 109 ? -14.335 -9.026 13.022 1.00 94.06 109 CYS A CA 1
ATOM 884 C C . CYS A 1 109 ? -13.666 -8.552 11.726 1.00 94.06 109 CYS A C 1
ATOM 886 O O . CYS A 1 109 ? -14.159 -7.633 11.072 1.00 94.06 109 CYS A O 1
ATOM 888 N N . THR A 1 110 ? -12.547 -9.165 11.340 1.00 93.94 110 THR A N 1
ATOM 889 C CA . THR A 1 110 ? -11.861 -8.876 10.068 1.00 93.94 110 THR A CA 1
ATOM 890 C C . THR A 1 110 ? -11.832 -10.092 9.144 1.00 93.94 110 THR A C 1
ATOM 892 O O . THR A 1 110 ? -11.860 -11.241 9.587 1.00 93.94 110 THR A O 1
ATOM 895 N N . HIS A 1 111 ? -11.761 -9.856 7.832 1.00 92.94 111 HIS A N 1
ATOM 896 C CA . HIS A 1 111 ? -11.560 -10.929 6.858 1.00 92.94 111 HIS A CA 1
ATOM 897 C C . HIS A 1 111 ? -10.222 -11.656 7.094 1.00 92.94 111 HIS A C 1
ATOM 899 O O . HIS A 1 111 ? -9.237 -11.030 7.475 1.00 92.94 111 HIS A O 1
ATOM 905 N N . HIS A 1 112 ? -10.152 -12.953 6.789 1.00 92.25 112 HIS A N 1
ATOM 906 C CA . HIS A 1 112 ? -8.952 -13.787 6.976 1.00 92.25 112 HIS A CA 1
ATOM 907 C C . HIS A 1 112 ? -7.721 -13.339 6.173 1.00 92.25 112 HIS A C 1
ATOM 909 O O . HIS A 1 112 ? -6.599 -13.690 6.517 1.00 92.25 112 HIS A O 1
ATOM 915 N N . LEU A 1 113 ? -7.938 -12.589 5.091 1.00 90.25 113 LEU A N 1
ATOM 916 C CA . LEU A 1 113 ? -6.869 -12.014 4.262 1.00 90.25 113 LEU A CA 1
ATOM 917 C C . LEU A 1 113 ? -6.397 -10.641 4.765 1.00 90.25 113 LEU A C 1
ATOM 919 O O . LEU A 1 113 ? -5.485 -10.063 4.183 1.00 90.25 113 LEU A O 1
ATOM 923 N N . MET A 1 114 ? -7.025 -10.096 5.810 1.00 90.62 114 MET A N 1
ATOM 924 C CA . MET A 1 114 ? -6.586 -8.844 6.415 1.00 90.62 114 MET A CA 1
ATOM 925 C C . MET A 1 114 ? -5.295 -9.092 7.211 1.00 90.62 114 MET A C 1
ATOM 927 O O . MET A 1 114 ? -5.227 -10.091 7.932 1.00 90.62 114 MET A O 1
ATOM 931 N N . PRO A 1 115 ? -4.286 -8.203 7.141 1.00 89.06 115 PRO A N 1
ATOM 932 C CA . PRO A 1 115 ? -3.131 -8.275 8.023 1.00 89.06 115 PRO A CA 1
ATOM 933 C C . PRO A 1 115 ? -3.553 -8.295 9.491 1.00 89.06 115 PRO A C 1
ATOM 935 O O . PRO A 1 115 ? -4.631 -7.817 9.857 1.00 89.06 115 PRO A O 1
ATOM 938 N N . TYR A 1 116 ? -2.683 -8.837 10.343 1.00 80.62 116 TYR A N 1
ATOM 939 C CA . TYR A 1 116 ? -2.976 -8.968 11.763 1.00 80.62 116 TYR A CA 1
ATOM 940 C C . TYR A 1 116 ? -3.241 -7.595 12.396 1.00 80.62 116 TYR A C 1
ATOM 942 O O . TYR A 1 116 ? -2.327 -6.807 12.634 1.00 80.62 116 TYR A O 1
ATOM 950 N N . TYR A 1 117 ? -4.511 -7.338 12.695 1.00 76.75 117 TYR A N 1
ATOM 951 C CA . TYR A 1 117 ? -4.963 -6.167 13.426 1.00 76.75 117 TYR A CA 1
ATOM 952 C C . TYR A 1 117 ? -4.988 -6.517 14.909 1.00 76.75 117 TYR A C 1
ATOM 954 O O . TYR A 1 117 ? -5.728 -7.405 15.340 1.00 76.75 117 TYR A O 1
ATOM 962 N N . ASN A 1 118 ? -4.138 -5.857 15.692 1.00 66.69 118 ASN A N 1
ATOM 963 C CA . ASN A 1 118 ? -3.844 -6.270 17.059 1.00 66.69 118 ASN A CA 1
ATOM 964 C C . ASN A 1 118 ? -5.123 -6.520 17.891 1.00 66.69 118 ASN A C 1
ATOM 966 O O . ASN A 1 118 ? -5.930 -5.612 18.079 1.00 66.69 118 ASN A O 1
ATOM 970 N N . LYS A 1 119 ? -5.250 -7.743 18.436 1.00 64.50 119 LYS A N 1
ATOM 971 C CA . LYS A 1 119 ? -6.288 -8.201 19.388 1.00 64.50 119 LYS A CA 1
ATOM 972 C C . LYS A 1 119 ? -7.688 -8.496 18.829 1.00 64.50 119 LYS A C 1
ATOM 974 O O . LYS A 1 119 ? -8.561 -8.849 19.622 1.00 64.50 119 LYS A O 1
ATOM 979 N N . ILE A 1 120 ? -7.918 -8.407 17.519 1.00 74.69 120 ILE A N 1
ATOM 980 C CA . ILE A 1 120 ? -9.244 -8.657 16.932 1.00 74.69 120 ILE A CA 1
ATOM 981 C C . ILE A 1 120 ? -9.299 -10.007 16.215 1.00 74.69 120 ILE A C 1
ATOM 983 O O . ILE A 1 120 ? -8.325 -10.461 15.621 1.00 74.69 120 ILE A O 1
ATOM 987 N N . LYS A 1 121 ? -10.451 -10.677 16.330 1.00 84.81 121 LYS A N 1
ATOM 988 C CA . LYS A 1 121 ? -10.695 -11.998 15.749 1.00 84.81 121 LYS A CA 1
ATOM 989 C C . LYS A 1 121 ? -10.978 -11.892 14.250 1.00 84.81 121 LYS A C 1
ATOM 991 O O . LYS A 1 121 ? -11.690 -10.989 13.808 1.00 84.81 121 LYS A O 1
ATOM 996 N N . TYR A 1 122 ? -10.488 -12.873 13.497 1.00 93.81 122 TYR A N 1
ATOM 997 C CA . TYR A 1 122 ? -10.987 -13.118 12.149 1.00 93.81 122 TYR A CA 1
ATOM 998 C C . TYR A 1 122 ? -12.454 -13.554 12.201 1.00 93.81 122 TYR A C 1
ATOM 1000 O O . TYR A 1 122 ? -12.887 -14.190 13.166 1.00 93.81 122 TYR A O 1
ATOM 1008 N N . CYS A 1 123 ? -13.215 -13.174 11.181 1.00 94.38 123 CYS A N 1
ATOM 1009 C CA . CYS A 1 123 ? -14.626 -13.512 11.067 1.00 94.38 123 CYS A CA 1
ATOM 1010 C C . CYS A 1 123 ? -14.833 -15.024 10.961 1.00 94.38 123 CYS A C 1
ATOM 1012 O O . CYS A 1 123 ? -14.163 -15.687 10.179 1.00 94.38 123 CYS A O 1
ATOM 1014 N N . ASP A 1 124 ? -15.811 -15.560 11.685 1.00 95.38 124 ASP A N 1
ATOM 1015 C CA . ASP A 1 124 ? -16.363 -16.881 11.388 1.00 95.38 124 ASP A CA 1
ATOM 1016 C C . ASP A 1 124 ? -17.350 -16.800 10.205 1.00 95.38 124 ASP A C 1
ATOM 1018 O O . ASP A 1 124 ? -17.453 -15.775 9.529 1.00 95.38 124 ASP A O 1
ATOM 1022 N N . VAL A 1 125 ? -18.097 -17.874 9.938 1.00 96.75 125 VAL A N 1
ATOM 1023 C CA . VAL A 1 125 ? -19.075 -17.911 8.835 1.00 96.75 125 VAL A CA 1
ATOM 1024 C C . VAL A 1 125 ? -20.130 -16.802 8.959 1.00 96.75 125 VAL A C 1
ATOM 1026 O O . VAL A 1 125 ? -20.502 -16.210 7.949 1.00 96.75 125 VAL A O 1
ATOM 1029 N N . GLN A 1 126 ? -20.587 -16.478 10.173 1.00 96.81 126 GLN A N 1
ATOM 1030 C CA . GLN A 1 126 ? -21.578 -15.416 10.383 1.00 96.81 126 GLN A CA 1
ATOM 1031 C C . GLN A 1 126 ? -20.958 -14.035 10.150 1.00 96.81 126 GLN A C 1
ATOM 1033 O O . GLN A 1 126 ? -21.561 -13.185 9.497 1.00 96.81 126 GLN A O 1
ATOM 1038 N N . GLY A 1 127 ? -19.727 -13.826 10.620 1.00 96.12 127 GLY A N 1
ATOM 1039 C CA . GLY A 1 127 ? -18.977 -12.604 10.341 1.00 96.12 127 GLY A CA 1
ATOM 1040 C C . GLY A 1 127 ? -18.697 -12.412 8.846 1.00 96.12 127 GLY A C 1
ATOM 1041 O O . GLY A 1 127 ? -18.835 -11.307 8.330 1.00 96.12 127 GLY A O 1
ATOM 1042 N N . LEU A 1 128 ? -18.363 -13.486 8.123 1.00 96.19 128 LEU A N 1
ATOM 1043 C CA . LEU A 1 128 ? -18.164 -13.447 6.671 1.00 96.19 128 LEU A CA 1
ATOM 1044 C C . LEU A 1 128 ? -19.465 -13.140 5.919 1.00 96.19 128 LEU A C 1
ATOM 1046 O O . LEU A 1 128 ? -19.431 -12.391 4.941 1.00 96.19 128 LEU A O 1
ATOM 1050 N N . GLN A 1 129 ? -20.605 -13.657 6.390 1.00 97.31 129 GLN A N 1
ATOM 1051 C CA . GLN A 1 129 ? -21.912 -13.269 5.861 1.00 97.31 129 GLN A CA 1
ATOM 1052 C C . GLN A 1 129 ? -22.156 -11.770 6.073 1.00 97.31 129 GLN A C 1
ATOM 1054 O O . GLN A 1 129 ? -22.471 -11.078 5.114 1.00 97.31 129 GLN A O 1
ATOM 1059 N N . CYS A 1 130 ? -21.897 -11.242 7.274 1.00 97.06 130 CYS A N 1
ATOM 1060 C CA . CYS A 1 130 ? -22.009 -9.805 7.545 1.00 97.06 130 CYS A CA 1
ATOM 1061 C C . CYS A 1 130 ? -21.131 -8.966 6.601 1.00 97.06 130 CYS A C 1
ATOM 1063 O O . CYS A 1 130 ? -21.604 -7.999 6.007 1.00 97.06 130 CYS A O 1
ATOM 1065 N N . LEU A 1 131 ? -19.865 -9.351 6.397 1.00 94.88 131 LEU A N 1
ATOM 1066 C CA . LEU A 1 131 ? -18.982 -8.650 5.455 1.00 94.88 131 LEU A CA 1
ATOM 1067 C C . LEU A 1 131 ? -19.509 -8.695 4.014 1.00 94.88 131 LEU A C 1
ATOM 1069 O O . LEU A 1 131 ? -19.329 -7.735 3.267 1.00 94.88 131 LEU A O 1
ATOM 1073 N N . THR A 1 132 ? -20.167 -9.791 3.634 1.00 95.19 132 THR A N 1
ATOM 1074 C CA . THR A 1 132 ? -20.801 -9.950 2.319 1.00 95.19 132 THR A CA 1
ATOM 1075 C C . THR A 1 132 ? -22.033 -9.054 2.186 1.00 95.19 132 THR A C 1
ATOM 1077 O O . THR A 1 132 ? -22.201 -8.402 1.158 1.00 95.19 132 THR A O 1
ATOM 1080 N N . ASP A 1 133 ? -22.850 -8.942 3.233 1.00 95.94 133 ASP A N 1
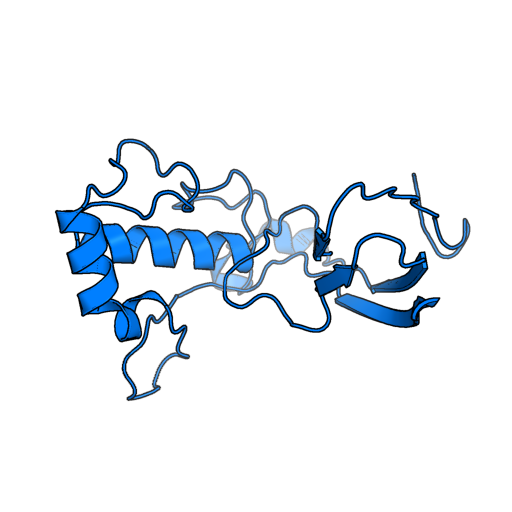ATOM 1081 C CA . ASP A 1 133 ? -24.032 -8.072 3.253 1.00 95.94 133 ASP A CA 1
ATOM 1082 C C . ASP A 1 133 ? -23.646 -6.585 3.129 1.00 95.94 133 ASP A C 1
ATOM 1084 O O . ASP A 1 133 ? -24.364 -5.797 2.513 1.00 95.94 133 ASP A O 1
ATOM 1088 N N . TYR A 1 134 ? -22.476 -6.203 3.655 1.00 94.44 134 TYR A N 1
ATOM 1089 C CA . TYR A 1 134 ? -21.911 -4.852 3.543 1.00 94.44 134 TYR A CA 1
ATOM 1090 C C . TYR A 1 134 ? -20.892 -4.685 2.406 1.00 94.44 134 TYR A C 1
ATOM 1092 O O . TYR A 1 134 ? -20.170 -3.684 2.389 1.00 94.44 134 TYR A O 1
ATOM 1100 N N . PHE A 1 135 ? -20.824 -5.613 1.444 1.00 90.62 135 PHE A N 1
ATOM 1101 C CA . PHE A 1 135 ? -19.794 -5.631 0.397 1.00 90.62 135 PHE A CA 1
ATOM 1102 C C . PHE A 1 135 ? -19.627 -4.281 -0.320 1.00 90.62 135 PHE A C 1
ATOM 1104 O O . PHE A 1 135 ? -18.504 -3.795 -0.466 1.00 90.62 135 PHE A O 1
ATOM 1111 N N . ASP A 1 136 ? -20.729 -3.642 -0.722 1.00 88.12 136 ASP A N 1
ATOM 1112 C CA . ASP A 1 136 ? -20.697 -2.363 -1.447 1.00 88.12 136 ASP A CA 1
ATOM 1113 C C . ASP A 1 136 ? -20.193 -1.190 -0.598 1.00 88.12 136 ASP A C 1
ATOM 1115 O O . ASP A 1 136 ? -19.694 -0.206 -1.144 1.00 88.12 136 ASP A O 1
ATOM 1119 N N . VAL A 1 137 ? -20.278 -1.305 0.728 1.00 87.62 137 VAL A N 1
ATOM 1120 C CA . VAL A 1 137 ? -19.745 -0.316 1.668 1.00 87.62 137 VAL A CA 1
ATOM 1121 C C . VAL A 1 137 ? -18.267 -0.572 1.922 1.00 87.62 137 VAL A C 1
ATOM 1123 O O . VAL A 1 137 ? -17.488 0.372 1.902 1.00 87.62 137 VAL A O 1
ATOM 1126 N N . VAL A 1 138 ? -17.866 -1.824 2.160 1.00 85.75 138 VAL A N 1
ATOM 1127 C CA . VAL A 1 138 ? -16.507 -2.133 2.632 1.00 85.75 138 VAL A CA 1
ATOM 1128 C C . VAL A 1 138 ? -15.489 -2.361 1.525 1.00 85.75 138 VAL A C 1
ATOM 1130 O O . VAL A 1 138 ? -14.312 -2.204 1.806 1.00 85.75 138 VAL A O 1
ATOM 1133 N N . ASN A 1 139 ? -15.880 -2.709 0.294 1.00 84.00 139 ASN A N 1
ATOM 1134 C CA . ASN A 1 139 ? -14.923 -3.019 -0.784 1.00 84.00 139 ASN A CA 1
ATOM 1135 C C . ASN A 1 139 ? -14.745 -1.908 -1.822 1.00 84.00 139 ASN A C 1
ATOM 1137 O O . ASN A 1 139 ? -13.843 -1.991 -2.652 1.00 84.00 139 ASN A O 1
ATOM 1141 N N . ARG A 1 140 ? -15.585 -0.869 -1.807 1.00 83.81 140 ARG A N 1
ATOM 1142 C CA . ARG A 1 140 ? -15.485 0.244 -2.761 1.00 83.81 140 ARG A CA 1
ATOM 1143 C C . ARG A 1 140 ? -14.895 1.462 -2.076 1.00 83.81 140 ARG A C 1
ATOM 1145 O O . ARG A 1 140 ? -15.545 2.021 -1.206 1.00 83.81 140 ARG A O 1
ATOM 1152 N N . LEU A 1 141 ? -13.704 1.892 -2.481 1.00 85.19 141 LEU A N 1
ATOM 1153 C CA . LEU A 1 141 ? -13.128 3.153 -2.013 1.00 85.19 141 LEU A CA 1
ATOM 1154 C C . LEU A 1 141 ? -13.770 4.333 -2.760 1.00 85.19 141 LEU A C 1
ATOM 1156 O O . LEU A 1 141 ? -13.750 4.368 -3.990 1.00 85.19 141 LEU A O 1
ATOM 1160 N N . ASN A 1 142 ? -14.298 5.306 -2.024 1.00 85.75 142 ASN A N 1
ATOM 1161 C CA . ASN A 1 142 ? -14.882 6.532 -2.555 1.00 85.75 142 ASN A CA 1
ATOM 1162 C C . ASN A 1 142 ? -14.065 7.758 -2.141 1.00 85.75 142 ASN A C 1
ATOM 1164 O O . ASN A 1 142 ? -13.526 7.840 -1.036 1.00 85.75 142 ASN A O 1
ATOM 1168 N N . ALA A 1 143 ? -14.037 8.754 -3.027 1.00 80.62 143 ALA A N 1
ATOM 1169 C CA . ALA A 1 143 ? -13.543 10.080 -2.691 1.00 80.62 143 ALA A CA 1
ATOM 1170 C C . ALA A 1 143 ? -14.526 10.804 -1.754 1.00 80.62 143 ALA A C 1
ATOM 1172 O O . ALA A 1 143 ? -15.742 10.588 -1.808 1.00 80.62 143 ALA A O 1
ATOM 1173 N N . LYS A 1 144 ? -14.005 11.713 -0.923 1.00 78.50 144 LYS A N 1
ATOM 1174 C CA . LYS A 1 144 ? -14.838 12.604 -0.103 1.00 78.50 144 LYS A CA 1
ATOM 1175 C C . LYS A 1 144 ? -15.835 13.365 -0.982 1.00 78.50 144 LYS A C 1
ATOM 1177 O O . LYS A 1 144 ? -15.455 13.937 -1.999 1.00 78.50 144 LYS A O 1
ATOM 1182 N N . GLY A 1 145 ? -17.101 13.395 -0.563 1.00 73.75 145 GLY A N 1
ATOM 1183 C CA . GLY A 1 145 ? -18.173 14.110 -1.265 1.00 73.75 145 GLY A CA 1
ATOM 1184 C C . GLY A 1 145 ? -18.851 13.323 -2.391 1.00 73.75 145 GLY A C 1
ATOM 1185 O O . GLY A 1 145 ? -19.703 13.877 -3.078 1.00 73.75 145 GLY A O 1
ATOM 1186 N N . PHE A 1 146 ? -18.510 12.046 -2.583 1.00 78.50 146 PHE A N 1
ATOM 1187 C CA . PHE A 1 146 ? -19.224 11.179 -3.516 1.00 78.50 146 PHE A CA 1
ATOM 1188 C C . PHE A 1 146 ? -20.463 10.565 -2.844 1.00 78.50 146 PHE A C 1
ATOM 1190 O O . PHE A 1 146 ? -20.352 9.940 -1.794 1.00 78.50 146 PHE A O 1
ATOM 1197 N N . GLU A 1 147 ? -21.645 10.724 -3.447 1.00 73.94 147 GLU A N 1
ATOM 1198 C CA . GLU A 1 147 ? -22.929 10.309 -2.844 1.00 73.94 147 GLU A CA 1
ATOM 1199 C C . GLU A 1 147 ? -23.210 8.798 -2.918 1.00 73.94 147 GLU A C 1
ATOM 1201 O O . GLU A 1 147 ? -24.170 8.306 -2.322 1.00 73.94 147 GLU A O 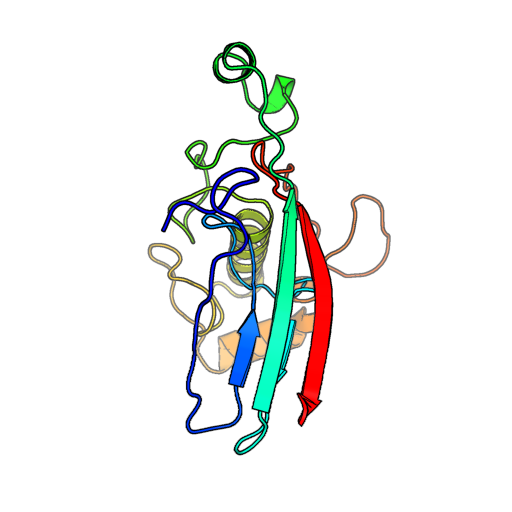1
ATOM 1206 N N . LYS A 1 148 ? -22.404 8.032 -3.662 1.00 80.62 148 LYS A N 1
ATOM 1207 C CA . LYS A 1 148 ? -22.599 6.581 -3.780 1.00 80.62 148 LYS A CA 1
ATOM 1208 C C . LYS A 1 148 ? -22.133 5.854 -2.519 1.00 80.62 148 LYS A C 1
ATOM 1210 O O . LYS A 1 148 ? -21.242 6.313 -1.811 1.00 80.62 148 LYS A O 1
ATOM 1215 N N . GLN A 1 149 ? -22.701 4.672 -2.281 1.00 80.31 149 GLN A N 1
ATOM 1216 C CA . GLN A 1 149 ? -22.212 3.763 -1.244 1.00 80.31 149 GLN A CA 1
ATOM 1217 C C . GLN A 1 149 ? -20.743 3.400 -1.491 1.00 80.31 149 GLN A C 1
ATOM 1219 O O . GLN A 1 149 ? -20.326 3.192 -2.635 1.00 80.31 149 GLN A O 1
ATOM 1224 N N . GLY A 1 150 ? -19.974 3.371 -0.408 1.00 86.19 150 GLY A N 1
ATOM 1225 C CA . GLY A 1 150 ? -18.564 3.014 -0.396 1.00 86.19 150 GLY A CA 1
ATOM 1226 C C . GLY A 1 150 ? -17.849 3.604 0.812 1.00 86.19 150 GLY A C 1
ATOM 1227 O O . GLY A 1 150 ? -18.384 4.437 1.547 1.00 86.19 150 GLY A O 1
ATOM 1228 N N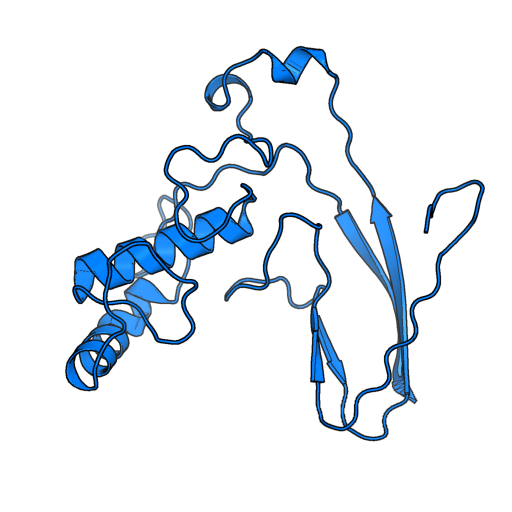 . LEU A 1 151 ? -16.632 3.133 1.011 1.00 90.31 151 LEU A N 1
ATOM 1229 C CA . LEU A 1 151 ? -15.740 3.486 2.088 1.00 90.31 151 LEU A CA 1
ATOM 1230 C C . LEU A 1 151 ? -14.971 4.759 1.741 1.00 90.31 151 LEU A C 1
ATOM 1232 O O . LEU A 1 151 ? -14.302 4.828 0.716 1.00 90.31 151 LEU A O 1
ATOM 1236 N N . VAL A 1 152 ? -15.023 5.752 2.621 1.00 91.62 152 VAL A N 1
ATOM 1237 C CA . VAL A 1 152 ? -14.175 6.944 2.529 1.00 91.62 152 VAL A CA 1
ATOM 1238 C C . VAL A 1 152 ? -13.023 6.776 3.513 1.00 91.62 152 VAL A C 1
ATOM 1240 O O . VAL A 1 152 ? -13.262 6.634 4.711 1.00 91.62 152 VAL A O 1
ATOM 1243 N N . CYS A 1 153 ? -11.789 6.784 3.006 1.00 92.31 153 CYS A N 1
ATOM 1244 C CA . CYS A 1 153 ? -10.580 6.713 3.824 1.00 92.31 153 CYS A CA 1
ATOM 1245 C C . CYS A 1 153 ? -9.839 8.049 3.817 1.00 92.31 153 CYS A C 1
ATOM 1247 O O . CYS A 1 153 ? -9.490 8.576 2.760 1.00 92.31 153 CYS A O 1
ATOM 1249 N N . ASP A 1 154 ? -9.540 8.561 5.007 1.00 91.94 154 ASP A N 1
ATOM 1250 C CA . ASP A 1 154 ? -8.878 9.851 5.218 1.00 91.94 154 ASP A CA 1
ATOM 1251 C C . ASP A 1 154 ? -7.347 9.712 5.184 1.00 91.94 154 ASP A C 1
ATOM 1253 O O . ASP A 1 154 ? -6.632 10.121 6.099 1.00 91.94 154 ASP A O 1
ATOM 1257 N N . CYS A 1 155 ? -6.840 9.092 4.119 1.00 92.75 155 CYS A N 1
ATOM 1258 C CA . CYS A 1 155 ? -5.415 8.854 3.923 1.00 92.75 155 CYS A CA 1
ATOM 1259 C C . CYS A 1 155 ? -4.749 10.032 3.210 1.00 92.75 155 CYS A C 1
ATOM 1261 O O . CYS A 1 155 ? -5.244 10.517 2.193 1.00 92.75 155 CYS A O 1
ATOM 1263 N N . VAL A 1 156 ? -3.612 10.476 3.744 1.00 92.94 156 VAL A N 1
ATOM 1264 C CA . VAL A 1 156 ? -2.739 11.475 3.113 1.00 92.94 156 VAL A CA 1
ATOM 1265 C C . VAL A 1 156 ? -1.678 10.771 2.256 1.00 92.94 156 VAL A C 1
ATOM 1267 O O . VAL A 1 156 ? -1.394 9.596 2.497 1.00 92.94 156 VAL A O 1
ATOM 1270 N N . PRO A 1 157 ? -1.091 11.435 1.250 1.00 92.19 157 PRO A N 1
ATOM 1271 C CA . PRO A 1 157 ? 0.004 10.850 0.481 1.00 92.19 157 PRO A CA 1
ATOM 1272 C C . PRO A 1 157 ? 1.230 10.552 1.356 1.00 92.19 157 PRO A C 1
ATOM 1274 O O . PRO A 1 157 ? 1.430 11.141 2.430 1.00 92.19 157 PRO A O 1
ATOM 1277 N N . SER A 1 158 ? 2.070 9.634 0.886 1.00 91.62 158 SER A N 1
ATOM 1278 C CA . SER A 1 158 ? 3.397 9.423 1.458 1.00 91.62 158 SER A CA 1
ATOM 1279 C C . SER A 1 158 ? 4.307 10.599 1.089 1.00 91.62 158 SER A C 1
ATOM 1281 O O . SER A 1 158 ? 4.217 11.180 0.013 1.00 91.62 158 SER A O 1
ATOM 1283 N N . CYS A 1 159 ? 5.212 10.981 1.989 1.00 89.81 159 CYS A N 1
ATOM 1284 C CA . CYS A 1 159 ? 6.254 11.951 1.646 1.00 89.81 159 CYS A CA 1
ATOM 1285 C C . CYS A 1 159 ? 7.370 11.328 0.786 1.00 89.81 159 CYS A C 1
ATOM 1287 O O . CYS A 1 159 ? 8.215 12.061 0.272 1.00 89.81 159 CYS A O 1
ATOM 1289 N N . PHE A 1 160 ? 7.396 9.997 0.665 1.00 85.31 160 PHE A N 1
ATOM 1290 C CA . PHE A 1 160 ? 8.204 9.256 -0.297 1.00 85.31 160 PHE A CA 1
ATOM 1291 C C . PHE A 1 160 ? 7.258 8.516 -1.240 1.00 85.31 160 PHE A C 1
ATOM 1293 O O . PHE A 1 160 ? 6.641 7.528 -0.856 1.00 85.31 160 PHE A O 1
ATOM 1300 N N . GLU A 1 161 ? 7.111 9.022 -2.459 1.00 79.56 161 GLU A N 1
ATOM 1301 C CA . GLU A 1 161 ? 6.266 8.411 -3.489 1.00 79.56 161 GLU A CA 1
ATOM 1302 C C . GLU A 1 161 ? 7.085 8.274 -4.771 1.00 79.56 161 GLU A C 1
ATOM 1304 O O . GLU A 1 161 ? 7.157 9.209 -5.571 1.00 79.56 161 GLU A O 1
ATOM 1309 N N . PRO A 1 162 ? 7.794 7.146 -4.951 1.00 86.06 162 PRO A N 1
ATOM 1310 C CA . PRO A 1 162 ? 8.470 6.880 -6.204 1.00 86.06 162 PRO A CA 1
ATOM 1311 C C . PRO A 1 162 ? 7.461 6.517 -7.299 1.00 86.06 162 PRO A C 1
ATOM 1313 O O . PRO A 1 162 ? 6.576 5.684 -7.107 1.00 86.06 162 PRO A O 1
ATOM 1316 N N . GLU A 1 163 ? 7.634 7.093 -8.486 1.00 86.44 163 GLU A N 1
ATOM 1317 C CA . GLU A 1 163 ? 6.815 6.748 -9.648 1.00 86.44 163 GLU A CA 1
ATOM 1318 C C . GLU A 1 163 ? 7.405 5.536 -10.377 1.00 86.44 163 GLU A C 1
ATOM 1320 O O . GLU A 1 163 ? 8.551 5.567 -10.843 1.00 86.44 163 GLU A O 1
ATOM 1325 N N . TYR A 1 164 ? 6.604 4.480 -10.529 1.00 87.94 164 TYR A N 1
ATOM 1326 C CA . TYR A 1 164 ? 6.959 3.274 -11.278 1.00 87.94 164 TYR A CA 1
ATOM 1327 C C . TYR A 1 164 ? 6.318 3.302 -12.660 1.00 87.94 164 TYR A C 1
ATOM 1329 O O . TYR A 1 164 ? 5.102 3.225 -12.786 1.00 87.94 164 TYR A O 1
ATOM 1337 N N . ASN A 1 165 ? 7.143 3.359 -13.702 1.00 88.56 165 ASN A N 1
ATOM 1338 C CA . ASN A 1 165 ? 6.686 3.391 -15.087 1.00 88.56 165 ASN A CA 1
ATOM 1339 C C . ASN A 1 165 ? 7.155 2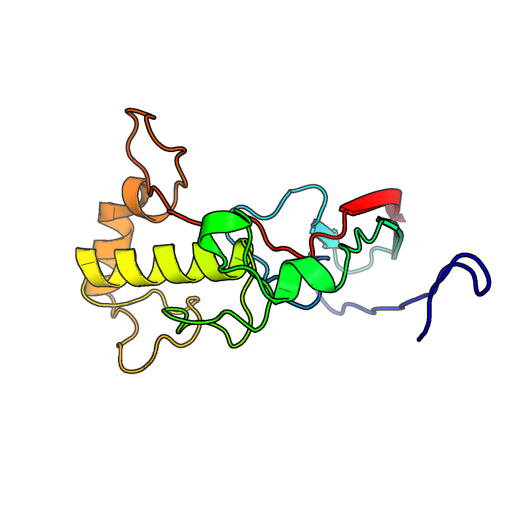.138 -15.832 1.00 88.56 165 ASN A C 1
ATOM 1341 O O . ASN A 1 165 ? 8.361 1.873 -15.905 1.00 88.56 165 ASN A O 1
ATOM 1345 N N . VAL A 1 166 ? 6.225 1.387 -16.425 1.00 88.88 166 VAL A N 1
ATOM 1346 C CA . VAL A 1 166 ? 6.555 0.251 -17.298 1.00 88.88 166 VAL A CA 1
ATOM 1347 C C . VAL A 1 166 ? 7.041 0.782 -18.643 1.00 88.88 166 VAL A C 1
ATOM 1349 O O . VAL A 1 166 ? 6.298 1.409 -19.390 1.00 88.88 166 VAL A O 1
ATOM 1352 N N . VAL A 1 167 ? 8.315 0.546 -18.953 1.00 89.38 167 VAL A N 1
ATOM 1353 C CA . VAL A 1 167 ? 8.952 1.005 -20.199 1.00 89.38 167 VAL A CA 1
ATOM 1354 C C . VAL A 1 167 ? 8.786 -0.020 -21.312 1.00 89.38 167 VAL A C 1
ATOM 1356 O O . VAL A 1 167 ? 8.616 0.337 -22.475 1.00 89.38 167 VAL A O 1
ATOM 1359 N N . SER A 1 168 ? 8.867 -1.303 -20.972 1.00 86.81 168 SER A N 1
ATOM 1360 C CA . SER A 1 168 ? 8.646 -2.386 -21.922 1.00 86.81 168 SER A CA 1
ATOM 1361 C C . SER A 1 168 ? 8.174 -3.644 -21.214 1.00 86.81 168 SER A C 1
ATOM 1363 O O . SER A 1 168 ? 8.542 -3.914 -20.068 1.00 86.81 168 SER A O 1
ATOM 1365 N N . LEU A 1 169 ? 7.359 -4.409 -21.933 1.00 84.44 169 LEU A N 1
ATOM 1366 C CA . LEU A 1 169 ? 6.801 -5.679 -21.506 1.00 84.44 169 LEU A CA 1
ATOM 1367 C C . LEU A 1 169 ? 6.879 -6.633 -22.697 1.00 84.44 169 LEU A C 1
ATOM 1369 O O . LEU A 1 169 ? 6.308 -6.366 -23.752 1.00 84.44 169 LEU A O 1
ATOM 1373 N N . MET A 1 170 ? 7.630 -7.719 -22.539 1.00 83.50 170 MET A N 1
ATOM 1374 C CA . MET A 1 170 ? 7.727 -8.793 -23.524 1.00 83.50 170 MET A CA 1
ATOM 1375 C C . MET A 1 170 ? 7.165 -10.071 -22.921 1.00 83.50 170 MET A C 1
ATOM 1377 O O . MET A 1 170 ? 7.562 -10.468 -21.824 1.00 83.50 170 MET A O 1
ATOM 1381 N N . LYS A 1 171 ? 6.262 -10.703 -23.668 1.00 81.50 171 LYS A N 1
ATOM 1382 C CA . LYS A 1 171 ? 5.651 -11.986 -23.345 1.00 81.50 171 LYS A CA 1
ATOM 1383 C C . LYS A 1 171 ? 5.984 -12.966 -24.470 1.00 81.50 171 LYS A C 1
ATOM 1385 O O . LYS A 1 171 ? 5.705 -12.653 -25.628 1.00 81.50 171 LYS A O 1
ATOM 1390 N N . GLY A 1 172 ? 6.623 -14.082 -24.134 1.00 64.69 172 GLY A N 1
ATOM 1391 C CA . GLY A 1 172 ? 7.045 -15.128 -25.068 1.00 64.69 172 GLY A CA 1
ATOM 1392 C C . GLY A 1 172 ? 6.669 -16.515 -24.591 1.00 64.69 172 GLY A C 1
ATOM 1393 O O . GLY A 1 172 ? 6.434 -16.666 -23.371 1.00 64.69 172 GLY A O 1
#

Sequence (172 aa):
MKMNRSTGPGKLWIKAFEDVRLFFHAPEDVPFINTDPDQRADIMLGDFFNISIKVIEISNEDEIKNLNAEKRGCKFPWETEGLLVHKHYSYSTCVVQCHAENHIRLCNCTHHLMPYYNKIKYCDVQGLQCLTDYFDVVNRLNAKGFEKQGLVCDCVPSCFEPEYNVVSLMKG

Radius of gyration: 18.9 Å; chains: 1; bounding box: 50×44×44 Å

Organism: Callosobruchus maculatus (NCBI:txid64391)

InterPro domains:
  IPR001873 Epithelial sodium channel [PF00858] (19-166)
  IPR001873 Epithelial sodium channel [PTHR11690] (19-166)

Foldseek 3Di:
DDDDPVVHDDDDDDDDPAWDKDFDFDPLADDDLPPDPQRIDTDGPPKDKDWDKDKAKDDDDPVCVPDDCVVVLAAAQCNQVPQQQDRGDALRSQLLSQLQVVLCVFQVADDPPRGDRPPGHHDDPVSVVSCVVLVQQRSDEDDPPDPGHYGDGPGTHHPIGMDMDTPDMDID

Secondary structure (DSSP, 8-state):
---BTTTB--------SS-EEEE---TT----TT--GGGEEEE-TT--EEEEEEEE-----GGGGGS-HHHHTSB-TT--TT--S-SS--HHHHHHHHHHHHHHHHHSSB-TTS---TT-PBP-HHHHHHHHHTHHHHS-EE-TT--SSSEE--PPPBS---EEEEEEEEE-